Protein AF-A0A7Z0RJF5-F1 (afdb_monomer_lite)

pLDDT: mean 84.0, std 11.82, range [42.97, 94.31]

Foldseek 3Di:
DALQDDDVLLVVLLCVALVCCVPPVDHDPVSVVVNVVVLVVSVVRCVPPPDHHPSSVVSVVSNVVSLVVNLVPDVVSVVVVVVVVVVD

Secondary structure (DSSP, 8-state):
--TTS--HHHHHHHIIIIIHHHHH----HHHHHHHHHHHHHHHHHHTT-SS--HHHHHHHHHHHHHHHHHTTT-HHHHHHHHHHHTT-

Structure (mmCIF, N/CA/C/O backbone):
data_AF-A0A7Z0RJF5-F1
#
_entry.id   AF-A0A7Z0RJF5-F1
#
loop_
_atom_site.group_PDB
_atom_site.id
_atom_site.type_symbol
_atom_site.label_atom_id
_atom_site.label_alt_id
_atom_site.label_comp_id
_atom_site.label_asym_id
_atom_site.label_entity_id
_atom_site.label_seq_id
_atom_site.pdbx_PDB_ins_code
_atom_site.Cartn_x
_atom_site.Cartn_y
_atom_site.Cartn_z
_atom_site.occupancy
_atom_site.B_iso_or_equiv
_atom_site.auth_seq_id
_atom_site.auth_comp_id
_atom_site.auth_asym_id
_atom_site.auth_atom_id
_atom_site.pdbx_PDB_model_num
ATOM 1 N N . MET A 1 1 ? 9.209 3.531 -21.286 1.00 64.19 1 MET A N 1
ATOM 2 C CA . MET A 1 1 ? 9.736 4.102 -20.024 1.00 64.19 1 MET A CA 1
ATOM 3 C C . MET A 1 1 ? 9.869 2.941 -19.052 1.00 64.19 1 MET A C 1
ATOM 5 O O . MET A 1 1 ? 9.033 2.056 -19.142 1.00 64.19 1 MET A O 1
ATOM 9 N N . SER A 1 2 ? 10.926 2.873 -18.236 1.00 79.69 2 SER A N 1
ATOM 10 C CA . SER A 1 2 ? 11.120 1.735 -17.320 1.00 79.69 2 SER A CA 1
ATOM 11 C C . SER A 1 2 ? 10.052 1.738 -16.232 1.00 79.69 2 SER A C 1
ATOM 13 O O . SER A 1 2 ? 9.702 2.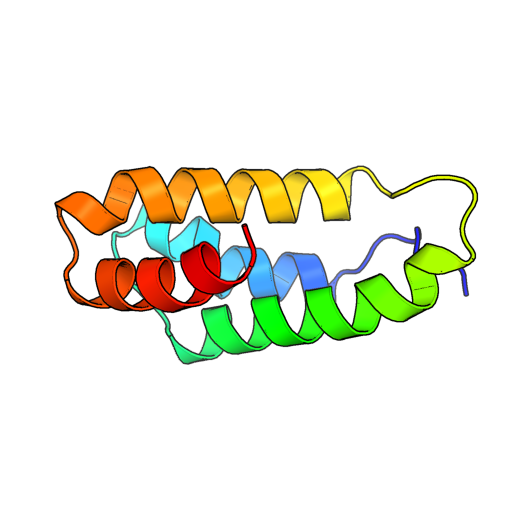803 -15.715 1.00 79.69 2 SER A O 1
ATOM 15 N N . GLU A 1 3 ? 9.589 0.555 -15.837 1.00 85.31 3 GLU A N 1
ATOM 16 C CA . GLU A 1 3 ? 8.664 0.414 -14.710 1.00 85.31 3 GLU A CA 1
ATOM 17 C C . GLU A 1 3 ? 9.305 0.810 -13.377 1.00 85.31 3 GLU A C 1
ATOM 19 O O . GLU A 1 3 ? 8.608 1.091 -12.404 1.00 85.31 3 GLU A O 1
ATOM 24 N N . ASN A 1 4 ? 10.633 0.904 -13.332 1.00 86.69 4 ASN A N 1
ATOM 25 C CA . ASN A 1 4 ? 11.368 1.346 -12.157 1.00 86.69 4 ASN A CA 1
ATOM 26 C C . ASN A 1 4 ? 11.433 2.862 -11.979 1.00 86.69 4 ASN A C 1
ATOM 28 O O . ASN A 1 4 ? 11.929 3.323 -10.946 1.00 86.69 4 ASN A O 1
ATOM 32 N N . HIS A 1 5 ? 10.968 3.643 -12.955 1.00 90.50 5 HIS A N 1
ATOM 33 C CA . HIS A 1 5 ? 10.902 5.089 -12.792 1.00 90.50 5 HIS A CA 1
ATOM 34 C C . HIS A 1 5 ? 9.974 5.477 -11.643 1.00 90.50 5 HIS A C 1
ATOM 36 O O . HIS A 1 5 ? 9.035 4.756 -11.299 1.00 90.50 5 HIS A O 1
ATOM 42 N N . PHE A 1 6 ? 10.269 6.639 -11.060 1.00 90.00 6 PHE A N 1
ATOM 43 C CA . PHE A 1 6 ? 9.412 7.231 -10.051 1.00 90.00 6 PHE A CA 1
ATOM 44 C C . PHE A 1 6 ? 8.003 7.405 -10.609 1.00 90.00 6 PHE A C 1
ATOM 46 O O . PHE A 1 6 ? 7.810 7.967 -11.690 1.00 90.00 6 PHE A O 1
ATOM 53 N N . ASP A 1 7 ? 7.043 6.899 -9.855 1.00 93.31 7 ASP A N 1
ATOM 54 C CA . ASP A 1 7 ? 5.652 6.820 -10.242 1.00 93.31 7 ASP A CA 1
ATOM 55 C C . ASP A 1 7 ? 4.843 7.758 -9.333 1.00 93.31 7 ASP A C 1
ATOM 57 O O . ASP A 1 7 ? 4.564 7.409 -8.182 1.00 93.31 7 ASP A O 1
ATOM 61 N N . PRO A 1 8 ? 4.503 8.973 -9.797 1.00 93.56 8 PRO A N 1
ATOM 62 C CA . PRO A 1 8 ? 3.765 9.935 -8.981 1.00 93.56 8 PRO A CA 1
ATOM 63 C C . PRO A 1 8 ? 2.339 9.458 -8.675 1.00 93.56 8 PRO A C 1
ATOM 65 O O . PRO A 1 8 ? 1.784 9.808 -7.638 1.00 93.56 8 PRO A O 1
ATOM 68 N N . ILE A 1 9 ? 1.760 8.612 -9.535 1.00 94.00 9 ILE A N 1
ATOM 69 C CA . ILE A 1 9 ? 0.428 8.038 -9.315 1.00 94.00 9 ILE A CA 1
ATOM 70 C C . ILE A 1 9 ? 0.493 7.047 -8.150 1.00 94.00 9 ILE A C 1
ATOM 72 O O . ILE A 1 9 ? -0.365 7.067 -7.269 1.00 94.00 9 ILE A O 1
ATOM 76 N N . LEU A 1 10 ? 1.537 6.215 -8.100 1.00 93.12 10 LEU A N 1
ATOM 77 C CA . LEU A 1 10 ? 1.766 5.312 -6.971 1.00 93.12 10 LEU A CA 1
ATOM 78 C C . LEU A 1 10 ? 1.920 6.074 -5.644 1.00 93.12 10 LEU A C 1
ATOM 80 O O . LEU A 1 10 ? 1.399 5.624 -4.623 1.00 93.12 10 LEU A O 1
ATOM 84 N N . GLU A 1 11 ? 2.621 7.211 -5.650 1.00 94.31 11 GLU A N 1
ATOM 85 C CA . GLU A 1 11 ? 2.767 8.056 -4.460 1.00 94.31 11 GLU A CA 1
ATOM 86 C C . GLU A 1 11 ? 1.418 8.619 -3.998 1.00 94.31 11 GLU A C 1
ATOM 88 O O . GLU A 1 11 ? 1.041 8.404 -2.845 1.00 94.31 11 GLU A O 1
ATOM 93 N N . GLU A 1 12 ? 0.642 9.228 -4.898 1.00 94.25 12 GLU A N 1
ATOM 94 C CA . GLU A 1 12 ? -0.677 9.783 -4.566 1.00 94.25 12 GLU A CA 1
ATOM 95 C C . GLU A 1 12 ? -1.628 8.706 -4.015 1.00 94.25 12 GLU A C 1
ATOM 97 O O . GLU A 1 12 ? -2.293 8.894 -2.989 1.00 94.25 12 GLU A O 1
ATOM 102 N N . LEU A 1 13 ? -1.680 7.541 -4.670 1.00 93.56 13 LEU A N 1
ATOM 103 C CA . LEU A 1 13 ? -2.535 6.433 -4.248 1.00 93.56 13 LEU A CA 1
ATOM 104 C C . LEU A 1 13 ? -2.141 5.916 -2.863 1.00 93.56 13 LEU A C 1
ATOM 106 O O . LEU A 1 13 ? -3.019 5.639 -2.041 1.00 93.56 13 LEU A O 1
ATOM 110 N N . LYS A 1 14 ? -0.840 5.823 -2.571 1.00 93.19 14 LYS A N 1
ATOM 111 C CA . LYS A 1 14 ? -0.333 5.442 -1.248 1.00 93.19 14 LYS A CA 1
ATOM 112 C C . LYS A 1 14 ? -0.710 6.467 -0.180 1.00 93.19 14 LYS A C 1
ATOM 114 O O . LYS A 1 14 ? -1.145 6.074 0.906 1.00 93.19 14 LYS A O 1
ATOM 119 N N . GLU A 1 15 ? -0.573 7.756 -0.478 1.00 92.38 15 GLU A N 1
ATOM 120 C CA . GLU A 1 15 ? -0.904 8.828 0.460 1.00 92.38 15 GLU A CA 1
ATOM 121 C C . GLU A 1 15 ? -2.386 8.819 0.841 1.00 92.38 15 GLU A C 1
ATOM 123 O O . GLU A 1 15 ? -2.742 8.879 2.022 1.00 92.38 15 GLU A O 1
ATOM 128 N N . ARG A 1 16 ? -3.260 8.690 -0.161 1.00 91.94 16 ARG A N 1
ATOM 129 C CA . ARG A 1 16 ? -4.717 8.723 0.022 1.00 91.94 16 ARG A CA 1
ATOM 130 C C . ARG A 1 16 ? -5.278 7.483 0.712 1.00 91.94 16 ARG A C 1
ATOM 132 O O . ARG A 1 16 ? -6.333 7.583 1.335 1.00 91.94 16 ARG A O 1
ATOM 139 N N . SER A 1 17 ? -4.585 6.349 0.615 1.00 89.38 17 SER A N 1
ATOM 140 C CA . SER A 1 17 ? -5.016 5.071 1.188 1.00 89.38 17 SER A CA 1
ATOM 141 C C . SER A 1 17 ? -4.272 4.738 2.485 1.00 89.38 17 SER A C 1
ATOM 143 O O . SER A 1 17 ? -4.752 5.014 3.583 1.00 89.38 17 SER A O 1
ATOM 145 N N . VAL A 1 18 ? -3.085 4.149 2.365 1.00 87.50 18 VAL A N 1
ATOM 146 C CA . VAL A 1 18 ? -2.300 3.561 3.453 1.00 87.50 18 VAL A CA 1
ATOM 147 C C . VAL A 1 18 ? -1.818 4.620 4.433 1.00 87.50 18 VAL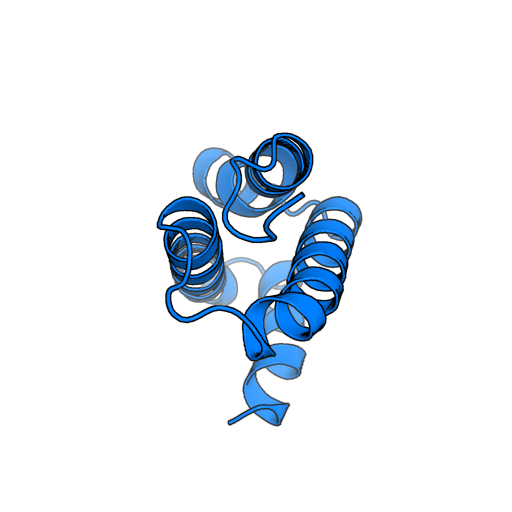 A C 1
ATOM 149 O O . VAL A 1 18 ? -1.918 4.422 5.644 1.00 87.50 18 VAL A O 1
ATOM 152 N N . ASP A 1 19 ? -1.308 5.751 3.947 1.00 89.31 19 ASP A N 1
ATOM 153 C CA . ASP A 1 19 ? -0.775 6.773 4.851 1.00 89.31 19 ASP A CA 1
ATOM 154 C C . ASP A 1 19 ? -1.907 7.487 5.593 1.00 89.31 19 ASP A C 1
ATOM 156 O O . ASP A 1 19 ? -1.767 7.811 6.774 1.00 89.31 19 ASP A O 1
ATOM 160 N N . ARG A 1 20 ? -3.053 7.686 4.935 1.00 86.88 20 ARG A N 1
ATOM 161 C CA . ARG A 1 20 ? -4.255 8.229 5.569 1.00 86.88 20 ARG A CA 1
ATOM 162 C C . ARG A 1 20 ? -4.813 7.289 6.633 1.00 86.88 20 ARG A C 1
ATOM 164 O O . ARG A 1 20 ? -5.127 7.751 7.731 1.00 86.88 20 ARG A O 1
ATOM 171 N N . LEU A 1 21 ? -4.859 5.989 6.345 1.00 85.38 21 LEU A N 1
ATOM 172 C CA . LEU A 1 21 ? -5.222 4.970 7.326 1.00 85.38 21 LEU A CA 1
ATOM 173 C C . LEU A 1 21 ? -4.278 5.014 8.534 1.00 85.38 21 LEU A C 1
ATOM 175 O O . LEU A 1 21 ? -4.731 5.015 9.671 1.00 85.38 21 LEU A O 1
ATOM 179 N N . MET A 1 22 ? -2.969 5.117 8.299 1.00 85.31 22 MET A N 1
ATOM 180 C CA . MET A 1 22 ? -1.975 5.161 9.372 1.00 85.31 22 MET A CA 1
ATOM 181 C C . MET A 1 22 ? -2.094 6.413 10.255 1.00 85.31 22 MET A C 1
ATOM 183 O O . MET A 1 22 ? -1.915 6.320 11.470 1.00 85.31 22 MET A O 1
ATOM 187 N N . LYS A 1 23 ? -2.351 7.579 9.648 1.00 87.00 23 LYS A N 1
ATOM 188 C CA . LYS A 1 23 ? -2.347 8.888 10.326 1.00 87.00 23 LYS A CA 1
ATOM 189 C C . LYS A 1 23 ? -3.668 9.228 11.015 1.00 87.00 23 LYS A C 1
ATOM 191 O O . LYS A 1 23 ? -3.646 9.925 12.023 1.00 87.00 23 LYS A O 1
ATOM 196 N N . ALA A 1 24 ? -4.795 8.806 10.447 1.00 85.75 24 ALA A N 1
ATOM 197 C CA . ALA A 1 24 ? -6.121 9.277 10.846 1.00 85.75 24 ALA A CA 1
ATOM 198 C C . ALA A 1 24 ? -7.134 8.147 11.083 1.00 85.75 24 ALA A C 1
ATOM 200 O O . ALA A 1 24 ? -8.325 8.433 11.186 1.00 85.75 24 ALA A O 1
ATOM 201 N N . ASP A 1 25 ? -6.695 6.880 11.077 1.00 81.81 25 ASP A N 1
ATOM 202 C CA . ASP A 1 25 ? -7.555 5.690 11.204 1.00 81.81 25 ASP A CA 1
ATOM 203 C C . ASP A 1 25 ? -8.756 5.696 10.233 1.00 81.81 25 ASP A C 1
ATOM 205 O O . ASP A 1 25 ? -9.780 5.049 10.439 1.00 81.81 25 ASP A O 1
ATOM 209 N N . THR A 1 26 ? -8.620 6.437 9.129 1.00 83.25 26 THR A N 1
ATOM 210 C CA . THR A 1 26 ? -9.647 6.590 8.103 1.00 83.25 26 THR A CA 1
ATOM 211 C C . THR A 1 26 ? -9.326 5.654 6.954 1.00 83.25 26 THR A C 1
ATOM 213 O O . THR A 1 26 ? -8.321 5.835 6.264 1.00 83.25 26 THR A O 1
ATOM 216 N N . PHE A 1 27 ? -10.192 4.669 6.738 1.00 82.62 27 PHE A N 1
ATOM 217 C CA . PHE A 1 27 ? -10.047 3.717 5.646 1.00 82.62 27 PHE A CA 1
ATOM 218 C C . PHE A 1 27 ? -10.837 4.166 4.411 1.00 82.62 27 PHE A C 1
ATOM 220 O O . PHE A 1 27 ? -12.063 4.078 4.380 1.00 82.62 27 PHE A O 1
ATOM 227 N N . ASP A 1 28 ? -10.125 4.638 3.387 1.00 86.31 28 ASP A N 1
ATOM 228 C CA . ASP A 1 28 ? -10.683 4.881 2.054 1.00 86.31 28 ASP A CA 1
ATOM 229 C C . ASP A 1 28 ? -10.521 3.612 1.207 1.00 86.31 28 ASP A C 1
ATOM 231 O O . ASP A 1 28 ? -9.468 3.364 0.613 1.00 86.31 28 ASP A O 1
ATOM 235 N N . ALA A 1 29 ? -11.570 2.788 1.186 1.00 85.38 29 ALA A N 1
ATOM 236 C CA . ALA A 1 29 ? -11.576 1.523 0.458 1.00 85.38 29 ALA A CA 1
ATOM 237 C C . ALA A 1 29 ? -11.333 1.716 -1.048 1.00 85.38 29 ALA A C 1
ATOM 239 O O . ALA A 1 29 ? -10.625 0.922 -1.659 1.00 85.38 29 ALA A O 1
ATOM 240 N N . SER A 1 30 ? -11.859 2.792 -1.644 1.00 88.69 30 SER A N 1
ATOM 241 C CA . SER A 1 30 ? -11.684 3.056 -3.074 1.00 88.69 30 SER A CA 1
ATOM 242 C C . SER A 1 30 ? -10.238 3.411 -3.403 1.00 88.69 30 SER A C 1
ATOM 244 O O . SER A 1 30 ? -9.709 2.937 -4.408 1.00 88.69 30 SER A O 1
ATOM 246 N N . ALA A 1 31 ? -9.590 4.232 -2.573 1.00 88.94 31 ALA A N 1
ATOM 247 C CA . ALA A 1 31 ? -8.178 4.555 -2.749 1.00 88.94 31 ALA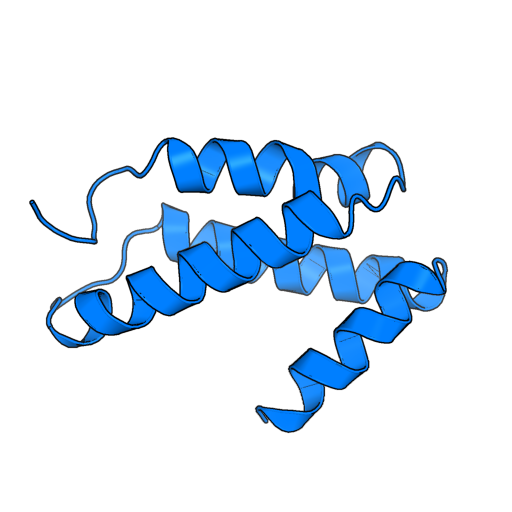 A CA 1
ATOM 248 C C . ALA A 1 31 ? -7.287 3.324 -2.522 1.00 88.94 31 ALA A C 1
ATOM 250 O O . ALA A 1 31 ? -6.290 3.143 -3.220 1.00 88.94 31 ALA A O 1
ATOM 251 N N . PHE A 1 32 ? -7.650 2.470 -1.561 1.00 87.94 32 PHE A N 1
ATOM 252 C CA . PHE A 1 32 ? -6.923 1.237 -1.272 1.00 87.94 32 PHE A CA 1
ATOM 253 C C . PHE A 1 32 ? -7.008 0.225 -2.425 1.00 87.94 32 PHE A C 1
ATOM 255 O O . PHE A 1 32 ? -5.986 -0.311 -2.853 1.00 87.94 32 PHE A O 1
ATOM 262 N N . GLU A 1 33 ? -8.201 0.018 -2.985 1.00 88.75 33 GLU A N 1
ATOM 263 C CA . GLU A 1 33 ? -8.396 -0.824 -4.169 1.00 88.75 33 GLU A CA 1
ATOM 264 C C . GLU A 1 33 ? -7.649 -0.268 -5.388 1.00 88.75 33 GLU A C 1
ATOM 266 O O . GLU A 1 33 ? -6.945 -1.010 -6.070 1.00 88.75 33 GLU A O 1
ATOM 271 N N . ALA A 1 34 ? -7.692 1.049 -5.609 1.00 93.00 34 ALA A N 1
ATOM 272 C CA . ALA A 1 34 ? -6.942 1.685 -6.690 1.00 93.00 34 ALA A CA 1
ATOM 273 C C . ALA A 1 34 ? -5.419 1.505 -6.538 1.00 93.00 34 ALA A C 1
ATOM 275 O O . ALA A 1 34 ? -4.734 1.228 -7.525 1.00 93.00 34 ALA A O 1
ATOM 276 N N . LEU A 1 35 ? -4.883 1.606 -5.313 1.00 91.75 35 LEU A N 1
ATOM 277 C CA . LEU A 1 35 ? -3.474 1.314 -5.027 1.00 91.75 35 LEU A CA 1
ATOM 278 C C . LEU A 1 35 ? -3.126 -0.145 -5.359 1.00 91.75 35 LEU A C 1
ATOM 280 O O . LEU A 1 35 ? -2.099 -0.406 -5.989 1.00 91.75 35 LEU A O 1
ATOM 284 N N . LYS A 1 36 ? -3.977 -1.090 -4.944 1.00 90.38 36 LYS A N 1
ATOM 285 C CA . LYS A 1 36 ? -3.797 -2.523 -5.202 1.00 90.38 36 LYS A CA 1
ATOM 286 C C . LYS A 1 36 ? -3.778 -2.817 -6.703 1.00 90.38 36 LYS A C 1
ATOM 288 O O . LYS A 1 36 ? -2.853 -3.472 -7.180 1.00 90.38 36 LYS A O 1
ATOM 293 N N . ASP A 1 37 ? -4.747 -2.291 -7.446 1.00 92.25 37 ASP A N 1
ATOM 294 C CA . ASP A 1 37 ? -4.842 -2.459 -8.897 1.00 92.25 37 ASP A CA 1
ATOM 295 C C . ASP A 1 37 ? -3.635 -1.864 -9.627 1.00 92.25 37 ASP A C 1
ATOM 297 O O . ASP A 1 37 ? -3.103 -2.470 -10.560 1.00 92.25 37 ASP A O 1
ATOM 301 N N . HIS A 1 38 ? -3.177 -0.685 -9.197 1.00 93.00 38 HIS A N 1
ATOM 302 C CA . HIS A 1 38 ? -2.004 -0.036 -9.778 1.00 93.00 38 HIS A CA 1
ATOM 303 C C . HIS A 1 38 ? -0.740 -0.876 -9.580 1.00 93.00 38 HIS A C 1
ATOM 305 O O . HIS A 1 38 ? 0.000 -1.121 -10.532 1.00 93.00 38 HIS A O 1
ATOM 311 N N . LEU A 1 39 ? -0.529 -1.391 -8.365 1.00 90.62 39 LEU A N 1
ATOM 312 C CA . LEU A 1 39 ? 0.589 -2.283 -8.054 1.00 90.62 39 LEU A CA 1
ATOM 313 C C . LEU A 1 39 ? 0.523 -3.598 -8.845 1.00 90.62 39 LEU A C 1
ATOM 315 O O . LEU A 1 39 ? 1.561 -4.058 -9.317 1.00 90.62 39 LEU A O 1
ATOM 319 N N . TRP A 1 40 ? -0.668 -4.171 -9.046 1.00 90.44 40 TRP A N 1
ATOM 320 C CA . TRP A 1 40 ? -0.853 -5.369 -9.874 1.00 90.44 40 TRP A CA 1
ATOM 321 C C . TRP A 1 40 ? -0.471 -5.142 -11.334 1.00 90.44 40 TRP A C 1
ATOM 323 O O . TRP A 1 40 ? 0.282 -5.932 -11.901 1.00 90.44 40 TRP A O 1
ATOM 333 N N . ARG A 1 41 ? -0.932 -4.045 -11.944 1.00 90.06 41 ARG A N 1
ATOM 334 C CA . ARG A 1 41 ? -0.550 -3.704 -13.326 1.00 90.06 41 ARG A CA 1
ATOM 335 C C . ARG A 1 41 ? 0.954 -3.492 -13.446 1.00 90.06 41 ARG A C 1
ATOM 337 O O . ARG A 1 41 ? 1.567 -3.946 -14.408 1.00 90.06 41 ARG A O 1
ATOM 344 N N . LYS A 1 42 ? 1.553 -2.851 -12.442 1.00 88.75 42 LYS A N 1
ATOM 345 C CA . LYS A 1 42 ? 2.994 -2.613 -12.394 1.00 88.75 42 LYS A CA 1
ATOM 346 C C . LYS A 1 42 ? 3.793 -3.909 -12.256 1.00 88.75 42 LYS A C 1
ATOM 348 O O . LYS A 1 42 ? 4.838 -4.052 -12.884 1.00 88.75 42 LYS A O 1
ATOM 353 N N . ALA A 1 43 ? 3.290 -4.871 -11.482 1.00 87.69 43 ALA A N 1
ATOM 354 C CA . ALA A 1 43 ? 3.937 -6.165 -11.281 1.00 87.69 43 ALA A CA 1
ATOM 355 C C . ALA A 1 43 ? 4.168 -6.921 -12.598 1.00 87.69 43 ALA A C 1
ATOM 357 O O . ALA A 1 43 ? 5.209 -7.556 -12.745 1.00 87.69 43 ALA A O 1
ATOM 358 N N . GLU A 1 44 ? 3.257 -6.813 -13.571 1.00 87.12 44 GLU A N 1
ATOM 359 C CA . GLU A 1 44 ? 3.438 -7.430 -14.890 1.00 87.12 44 GLU A CA 1
ATOM 360 C C . GLU A 1 44 ? 4.649 -6.866 -15.637 1.00 87.12 44 GLU A C 1
ATOM 362 O O . GLU A 1 44 ? 5.471 -7.629 -16.143 1.00 87.12 44 GLU A O 1
ATOM 367 N N . GLY A 1 45 ? 4.821 -5.544 -15.649 1.00 84.62 45 GLY A N 1
ATOM 368 C CA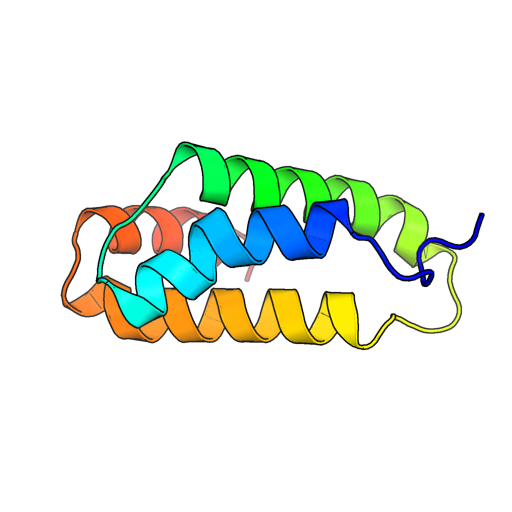 . GLY A 1 45 ? 5.975 -4.927 -16.303 1.00 84.62 45 GLY A CA 1
ATOM 369 C C . GLY A 1 45 ? 7.288 -5.128 -15.533 1.00 84.62 45 GLY A C 1
ATOM 370 O O . GLY A 1 45 ? 8.348 -5.266 -16.141 1.00 84.62 45 GLY A O 1
ATOM 371 N N . LEU A 1 46 ? 7.226 -5.250 -14.203 1.00 88.12 46 LEU A N 1
ATOM 372 C CA . LEU A 1 46 ? 8.394 -5.508 -13.353 1.00 88.12 46 LEU A CA 1
ATOM 373 C C . LEU A 1 46 ? 9.012 -6.904 -13.550 1.00 88.12 46 LEU A C 1
ATOM 375 O O . LEU A 1 46 ? 10.186 -7.082 -13.235 1.00 88.12 46 LEU A O 1
ATOM 379 N N . LYS A 1 47 ? 8.283 -7.886 -14.104 1.00 87.12 47 LYS A N 1
ATOM 380 C CA . LYS A 1 47 ? 8.827 -9.229 -14.415 1.00 87.12 47 LYS A CA 1
ATOM 381 C C . LYS A 1 47 ? 10.003 -9.193 -15.394 1.00 87.12 47 LYS A C 1
ATOM 383 O O . LYS A 1 47 ? 10.804 -10.123 -15.424 1.00 87.12 47 LYS A O 1
ATOM 388 N N . HIS A 1 48 ? 10.083 -8.142 -16.205 1.00 86.31 48 HIS A N 1
ATOM 389 C CA . HIS A 1 48 ? 11.112 -7.966 -17.227 1.00 86.31 48 HIS A CA 1
ATOM 390 C C . HIS A 1 48 ? 12.259 -7.053 -16.776 1.00 86.31 48 HIS A C 1
ATOM 392 O O . HIS A 1 48 ? 13.204 -6.835 -17.532 1.00 86.31 48 HIS A O 1
ATOM 398 N N . GLU A 1 49 ? 12.192 -6.528 -15.554 1.00 86.94 49 GLU A N 1
ATOM 399 C CA . GLU A 1 49 ? 13.195 -5.632 -14.991 1.00 86.94 49 GLU A CA 1
ATOM 400 C C . GLU A 1 49 ? 14.221 -6.421 -14.162 1.00 86.94 49 GLU A C 1
ATOM 402 O O . GLU A 1 49 ? 13.884 -7.338 -13.415 1.00 86.94 49 GLU A O 1
ATOM 407 N N . SER A 1 50 ? 15.501 -6.049 -14.253 1.00 88.81 50 SER A N 1
ATOM 408 C CA . SER A 1 50 ? 16.584 -6.698 -13.490 1.00 88.81 50 SER A CA 1
ATOM 409 C C . SER A 1 50 ? 16.636 -6.279 -12.016 1.00 88.81 50 SER A C 1
ATOM 411 O O . SER A 1 50 ? 17.379 -6.851 -11.220 1.00 88.81 50 SER A O 1
ATOM 413 N N . SER A 1 51 ? 15.870 -5.254 -11.648 1.00 88.56 51 SER A N 1
ATOM 414 C CA . SER A 1 51 ? 15.767 -4.720 -10.294 1.00 88.56 51 SER A CA 1
ATOM 415 C C . SER A 1 51 ? 14.387 -4.104 -10.080 1.00 88.56 51 SER A C 1
ATOM 417 O O . SER A 1 51 ? 13.675 -3.842 -11.045 1.00 88.56 51 SER A O 1
ATOM 419 N N . ILE A 1 52 ? 14.011 -3.876 -8.821 1.00 89.94 52 ILE A N 1
ATOM 420 C CA . ILE A 1 52 ? 12.731 -3.264 -8.448 1.00 89.94 52 ILE A CA 1
ATOM 421 C C . ILE A 1 52 ? 12.997 -1.942 -7.732 1.00 89.94 52 ILE A C 1
ATOM 423 O O . ILE A 1 52 ? 13.853 -1.863 -6.844 1.00 89.94 52 ILE A O 1
ATOM 427 N N . SER A 1 53 ? 12.245 -0.902 -8.088 1.00 93.12 53 SER A N 1
ATOM 428 C CA . SER A 1 53 ? 12.403 0.419 -7.491 1.00 93.12 53 SER A CA 1
ATOM 429 C C . SER A 1 53 ? 12.107 0.406 -5.989 1.00 93.12 53 SER A C 1
ATOM 431 O O . SER A 1 53 ? 11.196 -0.262 -5.486 1.00 93.12 53 SER A O 1
ATOM 433 N N . LYS A 1 54 ? 12.869 1.213 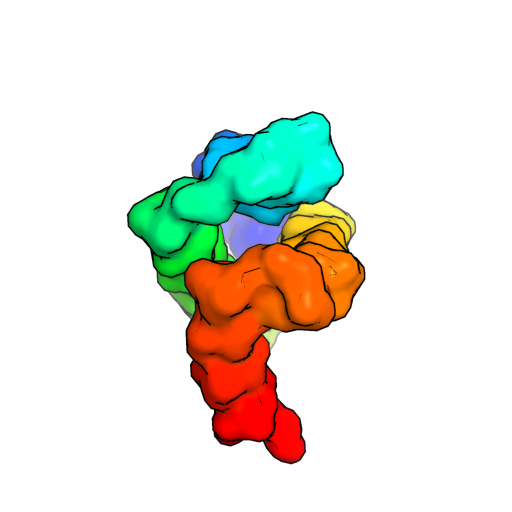-5.242 1.00 93.75 54 LYS A N 1
ATOM 434 C CA . LYS A 1 54 ? 12.671 1.368 -3.794 1.00 93.75 54 LYS A CA 1
ATOM 435 C C . LYS A 1 54 ? 11.275 1.896 -3.462 1.00 93.75 54 LYS A C 1
ATOM 437 O O . LYS A 1 54 ? 10.740 1.531 -2.422 1.00 93.75 54 LYS A O 1
ATOM 442 N N . GLN A 1 55 ? 10.688 2.721 -4.333 1.00 94.00 55 GLN A N 1
ATOM 443 C CA . GLN A 1 55 ? 9.342 3.267 -4.149 1.00 94.00 55 GLN A CA 1
ATOM 444 C C .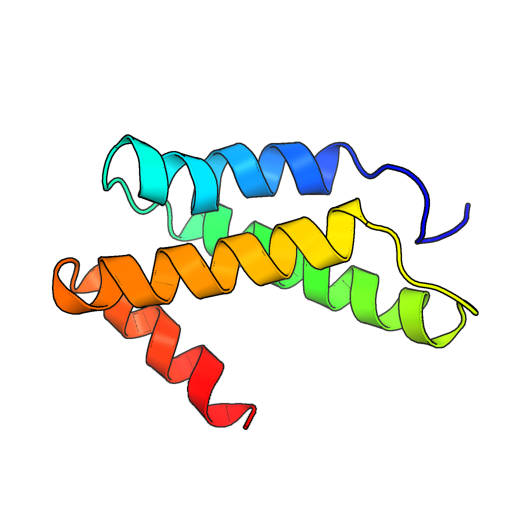 GLN A 1 55 ? 8.288 2.152 -4.123 1.00 94.00 55 GLN A C 1
ATOM 446 O O . GLN A 1 55 ? 7.438 2.137 -3.232 1.00 94.00 55 GLN A O 1
ATOM 451 N N . VAL A 1 56 ? 8.375 1.184 -5.042 1.00 91.81 56 VAL A N 1
ATOM 452 C CA . VAL A 1 56 ? 7.455 0.037 -5.095 1.00 91.81 56 VAL A CA 1
ATOM 453 C C . VAL A 1 56 ? 7.604 -0.829 -3.847 1.00 91.81 56 VAL A C 1
ATOM 455 O O . VAL A 1 56 ? 6.619 -1.093 -3.156 1.00 91.81 56 VAL A O 1
ATOM 458 N N . LEU A 1 57 ? 8.840 -1.200 -3.495 1.00 92.31 57 LEU A N 1
ATOM 459 C CA . LEU A 1 57 ? 9.115 -2.004 -2.297 1.00 92.31 57 LEU A CA 1
ATOM 460 C C . LEU A 1 57 ? 8.639 -1.310 -1.015 1.00 92.31 57 LEU A C 1
ATOM 462 O O . LEU A 1 57 ? 8.051 -1.942 -0.135 1.00 92.31 57 LEU A O 1
ATOM 466 N N . PHE A 1 58 ? 8.872 -0.002 -0.909 1.00 92.62 58 PHE A N 1
ATOM 467 C CA . PHE A 1 58 ? 8.426 0.795 0.226 1.00 92.62 58 PHE A CA 1
ATOM 468 C C . PHE A 1 58 ? 6.899 0.851 0.314 1.00 92.62 58 PHE A C 1
ATOM 470 O O . PHE A 1 58 ? 6.357 0.673 1.404 1.00 92.62 58 PHE A O 1
ATOM 477 N N . SER A 1 59 ? 6.212 1.039 -0.815 1.00 91.69 59 SER A N 1
ATOM 478 C CA . SER A 1 59 ? 4.747 1.092 -0.876 1.00 91.69 59 SER A CA 1
ATOM 479 C C . SER A 1 59 ? 4.116 -0.223 -0.419 1.00 91.69 59 SER A C 1
ATOM 481 O O . SER A 1 59 ? 3.249 -0.208 0.452 1.00 91.69 59 SER A O 1
ATOM 483 N N . LEU A 1 60 ? 4.623 -1.360 -0.910 1.00 90.56 60 LEU A N 1
ATOM 484 C CA . LEU A 1 60 ? 4.171 -2.694 -0.498 1.00 90.56 60 LEU A CA 1
ATOM 485 C C . LEU A 1 60 ? 4.402 -2.941 0.996 1.00 90.56 60 LEU A C 1
ATOM 487 O O . LEU A 1 60 ? 3.486 -3.330 1.720 1.00 90.56 60 LEU A O 1
ATOM 491 N N . ARG A 1 61 ? 5.621 -2.671 1.479 1.00 91.94 61 ARG A N 1
ATOM 492 C CA . ARG A 1 61 ? 5.967 -2.859 2.893 1.00 91.94 61 ARG A CA 1
ATOM 493 C C . ARG A 1 61 ? 5.106 -1.988 3.807 1.00 91.94 61 ARG A C 1
ATOM 495 O O . ARG A 1 61 ? 4.657 -2.462 4.847 1.00 91.94 61 ARG A O 1
ATOM 502 N N . SER A 1 62 ? 4.879 -0.732 3.420 1.00 90.00 62 SER A N 1
ATOM 503 C CA . SER A 1 62 ? 4.039 0.205 4.168 1.00 90.00 62 SER A CA 1
ATOM 504 C C . SER A 1 62 ? 2.588 -0.269 4.213 1.00 90.00 62 SER A C 1
ATOM 506 O O . SER A 1 62 ? 1.998 -0.289 5.287 1.00 90.00 62 SER A O 1
ATOM 508 N N . ALA A 1 63 ? 2.030 -0.705 3.078 1.00 88.31 63 ALA A N 1
ATOM 509 C CA . ALA A 1 63 ? 0.664 -1.216 3.009 1.00 88.31 63 ALA A CA 1
ATOM 510 C C . ALA A 1 63 ? 0.463 -2.409 3.951 1.00 88.31 63 ALA A C 1
ATOM 512 O O . ALA A 1 63 ? -0.422 -2.382 4.803 1.00 88.31 63 ALA A O 1
ATOM 513 N N . VAL A 1 64 ? 1.337 -3.417 3.867 1.00 87.88 64 VAL A N 1
ATOM 514 C CA . VAL A 1 64 ? 1.257 -4.617 4.715 1.00 87.88 64 VAL A CA 1
ATOM 515 C C . VAL A 1 64 ? 1.373 -4.265 6.198 1.00 87.88 64 VAL A C 1
ATOM 517 O O . VAL A 1 64 ? 0.594 -4.768 7.008 1.00 87.88 64 VAL A O 1
ATOM 520 N N . ALA A 1 65 ? 2.326 -3.403 6.563 1.00 88.50 65 ALA A N 1
ATOM 521 C CA . ALA A 1 65 ? 2.529 -3.004 7.952 1.00 88.50 65 ALA A CA 1
ATOM 522 C C . ALA A 1 65 ? 1.306 -2.266 8.522 1.00 88.50 65 ALA A C 1
ATOM 524 O O . ALA A 1 65 ? 0.852 -2.606 9.615 1.00 88.50 65 ALA A O 1
ATOM 525 N N . THR A 1 66 ? 0.747 -1.308 7.778 1.00 87.50 66 THR A N 1
ATOM 526 C CA . THR A 1 66 ? -0.417 -0.530 8.222 1.00 87.50 66 THR A CA 1
ATOM 527 C C . THR A 1 66 ? -1.683 -1.380 8.306 1.00 87.50 66 THR A C 1
ATOM 529 O O . THR A 1 66 ? -2.420 -1.279 9.281 1.00 87.50 66 THR A O 1
ATOM 532 N N . ILE A 1 67 ? -1.947 -2.247 7.323 1.00 85.56 67 ILE A N 1
ATOM 533 C CA . ILE A 1 67 ? -3.126 -3.128 7.366 1.00 85.56 67 ILE A CA 1
ATOM 534 C C . ILE A 1 67 ? -3.042 -4.041 8.586 1.00 85.56 67 ILE A C 1
ATOM 536 O O . ILE A 1 67 ? -4.001 -4.133 9.345 1.00 85.56 67 ILE A O 1
ATOM 540 N N . ARG A 1 68 ? -1.890 -4.687 8.812 1.00 85.19 68 ARG A N 1
ATOM 541 C CA . ARG A 1 68 ? -1.709 -5.593 9.953 1.00 85.19 68 ARG A CA 1
ATOM 542 C C . ARG A 1 68 ? -1.880 -4.880 11.289 1.00 85.19 68 ARG A C 1
ATOM 544 O O . ARG A 1 68 ? -2.548 -5.421 12.161 1.00 85.19 68 ARG A O 1
ATOM 551 N N . SER A 1 69 ? -1.314 -3.682 11.445 1.00 86.38 69 SER A N 1
ATOM 552 C CA . SER A 1 69 ? -1.413 -2.937 12.705 1.00 86.38 69 SER A CA 1
ATOM 553 C C . SER A 1 69 ? -2.827 -2.431 12.995 1.00 86.38 69 SER A C 1
ATOM 555 O O . SER A 1 69 ? -3.192 -2.295 14.159 1.00 86.38 69 SER A O 1
ATOM 557 N N . ARG A 1 70 ? -3.636 -2.160 11.962 1.00 83.12 70 ARG A N 1
ATOM 558 C CA . ARG A 1 70 ? -4.982 -1.587 12.123 1.00 83.12 70 ARG A CA 1
ATOM 559 C C . ARG A 1 70 ? -6.122 -2.594 12.014 1.00 83.12 70 ARG A C 1
ATOM 561 O O . ARG A 1 70 ? -7.186 -2.337 12.563 1.00 83.12 70 ARG A O 1
ATOM 568 N N . ALA A 1 71 ? -5.920 -3.750 11.388 1.00 80.94 71 ALA A N 1
ATOM 569 C CA . ALA A 1 71 ? -6.951 -4.780 11.237 1.00 80.94 71 ALA A CA 1
ATOM 570 C C . ALA A 1 71 ? -7.448 -5.383 12.562 1.00 80.94 71 ALA A C 1
ATOM 572 O O . ALA A 1 71 ? -8.558 -5.923 12.631 1.00 80.94 71 ALA A O 1
ATOM 573 N N . GLU A 1 72 ? -6.644 -5.301 13.622 1.00 75.94 72 GLU A N 1
ATOM 574 C CA . GLU A 1 72 ? -7.074 -5.709 14.958 1.00 75.94 72 GLU A CA 1
ATOM 575 C C . GLU A 1 72 ? -8.214 -4.813 15.468 1.00 75.94 72 GLU A C 1
ATOM 577 O O . GLU A 1 72 ? -9.177 -5.326 16.039 1.00 75.94 72 GLU A O 1
ATOM 582 N N . TYR A 1 73 ? -8.157 -3.514 15.157 1.00 77.38 73 TYR A N 1
ATOM 583 C CA . TYR A 1 73 ? -8.998 -2.474 15.756 1.00 77.38 73 TYR A CA 1
ATOM 584 C C . TYR A 1 73 ? -10.035 -1.872 14.796 1.00 77.38 73 TYR A C 1
ATOM 586 O O . TYR A 1 73 ? -11.022 -1.298 15.250 1.00 77.38 73 TYR A O 1
ATOM 594 N N . LEU A 1 74 ? -9.844 -2.012 13.480 1.00 80.25 74 LEU A N 1
ATOM 595 C CA . LEU A 1 74 ? -10.745 -1.500 12.446 1.00 80.25 74 LEU A CA 1
ATOM 596 C C . LEU A 1 74 ? -11.348 -2.661 11.637 1.00 80.25 74 LEU A C 1
ATOM 598 O O . LEU A 1 74 ? -10.659 -3.237 10.787 1.00 80.25 74 LEU A O 1
ATOM 602 N N . PRO A 1 75 ? -12.635 -3.003 11.854 1.00 78.56 75 PRO A N 1
ATOM 603 C CA . PRO A 1 75 ? -13.306 -4.091 11.139 1.00 78.56 75 PRO A CA 1
ATOM 604 C C . PRO A 1 75 ? -13.228 -3.968 9.610 1.00 78.56 75 PRO A C 1
ATOM 606 O O . PRO A 1 75 ? -12.954 -4.954 8.934 1.00 78.56 75 PRO A O 1
ATOM 609 N N . SER A 1 76 ? -13.352 -2.752 9.072 1.00 76.12 76 SER A N 1
ATOM 610 C CA . SER A 1 76 ? -13.250 -2.474 7.630 1.00 76.12 76 SER A CA 1
ATOM 611 C C . SER A 1 76 ? -11.869 -2.785 7.036 1.00 76.12 76 SER A C 1
ATOM 613 O O . SER A 1 76 ? -11.756 -3.139 5.866 1.00 76.12 76 SER A O 1
ATOM 615 N N . VAL A 1 77 ? -10.806 -2.698 7.841 1.00 77.19 77 VAL A N 1
ATOM 616 C CA . VAL A 1 77 ? -9.439 -3.064 7.434 1.00 77.19 77 VAL A CA 1
ATOM 617 C C . VAL A 1 77 ? -9.227 -4.575 7.546 1.00 77.19 77 VAL A C 1
ATOM 619 O O . VAL A 1 77 ? -8.501 -5.164 6.747 1.00 77.19 77 VAL A O 1
ATOM 622 N N . ARG A 1 78 ? -9.887 -5.234 8.507 1.00 75.81 78 ARG A N 1
ATOM 623 C CA . ARG A 1 78 ? -9.826 -6.692 8.680 1.00 75.81 78 ARG A CA 1
ATOM 624 C C . ARG A 1 78 ? -10.356 -7.447 7.463 1.00 75.81 78 ARG A C 1
ATOM 626 O O . ARG A 1 78 ? -9.779 -8.465 7.093 1.00 75.81 78 ARG A O 1
ATOM 633 N N . GLU A 1 79 ? -11.397 -6.937 6.814 1.00 74.94 79 GLU A N 1
ATOM 634 C CA . GLU A 1 79 ? -11.944 -7.522 5.581 1.00 74.94 79 GLU A CA 1
ATOM 635 C C . GLU A 1 79 ? -10.891 -7.610 4.461 1.00 74.94 79 GLU A C 1
ATOM 637 O O . GLU A 1 79 ? -10.872 -8.572 3.694 1.00 74.94 79 GLU A O 1
ATOM 642 N N . GLN A 1 80 ? -9.931 -6.680 4.430 1.00 70.56 80 GLN A N 1
ATOM 643 C CA . GLN A 1 80 ? -8.846 -6.666 3.445 1.00 70.56 80 GLN A CA 1
ATOM 644 C C . GLN A 1 80 ? -7.756 -7.719 3.714 1.00 70.56 80 GLN A C 1
ATOM 646 O O . GLN A 1 80 ? -7.068 -8.145 2.785 1.00 70.56 80 GLN A O 1
ATOM 651 N N . LEU A 1 81 ? -7.599 -8.196 4.958 1.00 64.69 81 LEU A N 1
ATOM 652 C CA . LEU A 1 81 ? -6.655 -9.280 5.273 1.00 64.69 81 LEU A CA 1
ATOM 653 C C . LEU A 1 81 ? -7.079 -10.614 4.656 1.00 64.69 81 LEU A C 1
ATOM 655 O O . LEU A 1 81 ? -6.219 -11.406 4.266 1.00 64.69 81 LEU A O 1
ATOM 659 N N . ILE A 1 82 ? -8.386 -10.862 4.544 1.00 59.09 82 ILE A N 1
ATOM 660 C CA . ILE A 1 82 ? -8.910 -12.114 3.984 1.00 59.09 82 ILE A CA 1
ATOM 661 C C . ILE A 1 82 ? -8.506 -12.226 2.505 1.00 59.09 82 ILE A C 1
ATOM 663 O O . ILE A 1 82 ? -8.088 -13.294 2.069 1.00 59.09 82 ILE A O 1
ATOM 667 N N . GLY A 1 83 ? -8.504 -11.112 1.763 1.00 55.94 83 GLY A N 1
ATOM 668 C CA . GLY A 1 83 ? -8.022 -11.068 0.377 1.00 55.94 83 GLY A CA 1
ATOM 669 C C . GLY A 1 83 ? -6.508 -11.277 0.224 1.00 55.94 83 GLY A C 1
ATOM 670 O O . GLY A 1 83 ? -6.068 -11.875 -0.754 1.00 55.94 83 GLY A O 1
ATOM 671 N N . LEU A 1 84 ? -5.704 -10.835 1.197 1.00 53.41 84 LEU A N 1
ATOM 672 C CA . LEU A 1 84 ? -4.241 -11.002 1.199 1.00 53.41 84 LEU A CA 1
ATOM 673 C C . LEU A 1 84 ? -3.782 -12.411 1.617 1.00 53.41 84 LEU A C 1
ATOM 675 O O . LEU A 1 84 ? -2.690 -12.822 1.238 1.00 53.41 84 LEU A O 1
ATOM 679 N N . THR A 1 85 ? -4.596 -13.151 2.376 1.00 49.97 85 THR A N 1
ATOM 680 C CA . THR A 1 85 ? -4.232 -14.483 2.908 1.00 49.97 85 THR A CA 1
ATOM 681 C C . THR A 1 85 ? -4.450 -15.611 1.889 1.00 49.97 85 THR A C 1
ATOM 683 O O . THR A 1 85 ? -3.847 -16.667 2.004 1.00 49.97 85 THR A O 1
ATOM 686 N N . ILE A 1 86 ? -5.256 -15.396 0.842 1.00 44.09 86 ILE A N 1
ATOM 687 C CA . ILE A 1 86 ? -5.475 -16.390 -0.233 1.00 44.09 86 ILE A CA 1
ATOM 688 C C . ILE A 1 86 ? -4.275 -16.444 -1.212 1.00 44.09 86 ILE A C 1
ATOM 690 O O . ILE A 1 86 ? -4.207 -17.305 -2.084 1.00 44.09 86 ILE A O 1
ATOM 694 N N . LEU A 1 87 ? -3.302 -15.538 -1.061 1.00 44.09 87 LEU A N 1
ATOM 695 C CA . LEU A 1 87 ? -2.108 -15.422 -1.907 1.00 44.09 87 LEU A CA 1
ATOM 696 C C . LEU A 1 87 ? -0.822 -15.985 -1.261 1.00 44.09 87 LEU A C 1
ATOM 698 O O . LEU A 1 87 ? 0.251 -15.830 -1.845 1.00 44.09 87 LEU A O 1
ATOM 702 N N . SER A 1 88 ? -0.908 -16.606 -0.078 1.00 42.97 88 SER A N 1
ATOM 703 C CA . SER A 1 88 ? 0.209 -17.261 0.635 1.00 42.97 88 SER A CA 1
ATOM 704 C C . SER A 1 88 ? -0.006 -18.760 0.750 1.00 42.97 88 SER A C 1
ATOM 706 O O . SER A 1 88 ? 0.966 -19.506 0.508 1.00 42.97 88 SER A O 1
#

Radius of gyration: 13.21 Å; chains: 1; bounding box: 30×27×36 Å

Sequence (88 aa):
MSENHFDPILEELKERSVDRLMKADTFDASAFEALKDHLWRKAEGLKHESSISKQVLFSLRSAVATIRSRAEYLPSVREQLIGLTILS

Organism: NCBI:txid2692317